Protein AF-A0A317ILC1-F1 (afdb_monomer)

Radius of gyration: 19.69 Å; Cα contacts (8 Å, |Δi|>4): 172; chains: 1; bounding box: 50×35×50 Å

Foldseek 3Di:
DLPLLVVVVVVQVVLQCQLQPFQVAFDADPDDDQQDGGGTDQGDARDQPSNQLSVVLVVLCVVCVVPDLLVNLLVSLVSSVVRSCVPRVVVLVVLLDPVCCDSRRRLVGDDRPDNCPDCSVVSHDDPDDDPVVVVVVVVVSSVVSSVVSSVVVVVVVVVVVVVD

Secondary structure (DSSP, 8-state):
--HHHHHHHHHHHHHHHHHHHGGGSB---SSS--SS--SBPPPPPPPP-THHHHHHHHHHHHHHTTS-HHHHHHHHHHHHHHHHHHHHHHHHHHHHSGGG-STTT-TT---TT--TTSTTTTT-PPPP--HHHHHHHHHHHHHHHHHHHHHHHHHHHHHHHHT-

Solvent-accessible surface area (backbone atoms only — not comparable to full-atom values): 9084 Å² total; per-residue (Å²): 132,53,63,53,27,50,54,33,45,51,53,41,48,52,40,47,50,43,32,59,53,38,52,75,41,79,34,69,80,91,62,81,73,72,59,30,96,47,68,31,38,60,43,63,71,66,60,75,65,52,41,58,27,24,44,54,46,39,56,48,48,74,75,44,76,87,52,56,64,67,64,49,16,51,52,48,23,52,49,36,53,53,45,35,50,69,55,42,50,64,46,52,56,44,51,45,35,78,86,23,54,38,72,87,49,36,60,68,62,62,53,37,74,40,54,69,89,36,50,71,69,66,49,43,79,78,80,83,73,56,73,65,55,54,54,50,52,53,50,50,51,42,52,52,41,20,52,53,41,38,49,52,54,51,51,52,54,54,58,58,59,71,78,106

Mean predicted aligned error: 4.44 Å

Structure (mmCIF, N/CA/C/O backbone):
data_AF-A0A317ILC1-F1
#
_entry.id   AF-A0A317ILC1-F1
#
loop_
_atom_site.group_PDB
_atom_site.id
_atom_site.type_symbol
_atom_site.label_atom_id
_atom_site.label_alt_id
_atom_site.label_comp_id
_atom_site.label_asym_id
_atom_site.label_entity_id
_atom_site.label_seq_id
_atom_site.pdbx_PDB_ins_code
_atom_site.Cartn_x
_atom_site.Cartn_y
_atom_site.Cartn_z
_atom_site.occupancy
_atom_site.B_iso_or_equiv
_atom_site.auth_seq_id
_atom_site.auth_comp_id
_atom_site.auth_asym_id
_atom_site.auth_atom_id
_atom_site.pdbx_PDB_model_num
ATOM 1 N N . LYS A 1 1 ? -21.184 5.600 4.806 1.00 76.19 1 LYS A N 1
ATOM 2 C CA . LYS A 1 1 ? -20.901 4.150 4.961 1.00 76.19 1 LYS A CA 1
ATOM 3 C C . LYS A 1 1 ? -19.972 3.768 3.810 1.00 76.19 1 LYS A C 1
ATOM 5 O O . LYS A 1 1 ? -20.221 4.291 2.733 1.00 76.19 1 LYS A O 1
ATOM 10 N N . TRP A 1 2 ? -18.929 2.963 4.037 1.00 93.56 2 TRP A N 1
ATOM 11 C CA . TRP A 1 2 ? -17.928 2.560 3.024 1.00 93.56 2 TRP A CA 1
ATOM 12 C C . TRP A 1 2 ? -16.990 3.661 2.500 1.00 93.56 2 TRP A C 1
ATOM 14 O O . TRP A 1 2 ? -16.530 3.603 1.363 1.00 93.56 2 TRP A O 1
ATOM 24 N N . ALA A 1 3 ? -16.731 4.702 3.295 1.00 92.38 3 ALA A N 1
ATOM 25 C CA . ALA A 1 3 ? -15.992 5.864 2.800 1.00 92.38 3 ALA A CA 1
ATOM 26 C C . ALA A 1 3 ? -14.524 5.527 2.494 1.00 92.38 3 ALA A C 1
ATOM 28 O O . ALA A 1 3 ? -14.019 5.927 1.446 1.00 92.38 3 ALA A O 1
ATOM 29 N N . ALA A 1 4 ? -13.855 4.769 3.370 1.00 95.31 4 ALA A N 1
ATOM 30 C CA . ALA A 1 4 ? -12.461 4.391 3.151 1.00 95.31 4 ALA A CA 1
ATOM 31 C C . ALA A 1 4 ? -12.323 3.471 1.934 1.00 95.31 4 ALA A C 1
ATOM 33 O O . ALA A 1 4 ? -11.456 3.689 1.092 1.00 95.31 4 ALA A O 1
ATOM 34 N N . THR A 1 5 ? -13.213 2.484 1.813 1.00 97.81 5 THR A N 1
ATOM 35 C CA . THR A 1 5 ? -13.228 1.521 0.704 1.00 97.81 5 THR A CA 1
ATOM 36 C C . THR A 1 5 ? -13.442 2.214 -0.634 1.00 97.81 5 THR A C 1
ATOM 38 O O . THR A 1 5 ? -12.733 1.920 -1.591 1.00 97.81 5 THR A O 1
ATOM 41 N N . VAL A 1 6 ? -14.383 3.162 -0.707 1.00 97.88 6 VAL A N 1
ATOM 42 C CA . VAL A 1 6 ? -14.653 3.916 -1.940 1.00 97.88 6 VAL A CA 1
ATOM 43 C C . VAL A 1 6 ? -13.442 4.752 -2.345 1.00 97.88 6 VAL A C 1
ATOM 45 O O . VAL A 1 6 ? -13.028 4.690 -3.499 1.00 97.88 6 VAL A O 1
ATOM 48 N N . VAL A 1 7 ? -12.833 5.491 -1.412 1.00 97.19 7 VAL A N 1
ATOM 49 C CA . VAL A 1 7 ? -11.644 6.308 -1.713 1.00 97.19 7 VAL A CA 1
ATOM 50 C C . VAL A 1 7 ? -10.468 5.431 -2.151 1.00 97.19 7 VAL A C 1
ATOM 52 O O . VAL A 1 7 ? -9.825 5.738 -3.154 1.00 97.19 7 VAL A O 1
ATOM 55 N N . ALA A 1 8 ? -10.222 4.315 -1.459 1.00 98.12 8 ALA A N 1
ATOM 56 C CA . ALA A 1 8 ? -9.194 3.354 -1.851 1.00 98.12 8 ALA A CA 1
ATOM 57 C C . ALA A 1 8 ? -9.480 2.751 -3.235 1.00 98.12 8 ALA A C 1
ATOM 59 O O . ALA A 1 8 ? -8.572 2.659 -4.051 1.00 98.12 8 ALA A O 1
ATOM 60 N N . GLY A 1 9 ? -10.738 2.416 -3.538 1.00 98.31 9 GLY A N 1
ATOM 61 C CA . GLY A 1 9 ? -11.153 1.906 -4.844 1.00 98.31 9 GLY A CA 1
ATOM 62 C C . GLY A 1 9 ? -10.953 2.912 -5.978 1.00 98.31 9 GLY A C 1
ATOM 63 O O . GLY A 1 9 ? -10.476 2.529 -7.045 1.00 98.31 9 GLY A O 1
ATOM 64 N N . ILE A 1 10 ? -11.245 4.197 -5.750 1.00 98.38 10 ILE A N 1
ATOM 65 C CA . ILE A 1 10 ? -10.971 5.271 -6.719 1.00 98.38 10 ILE A CA 1
ATOM 66 C C . ILE A 1 10 ? -9.465 5.394 -6.959 1.00 98.38 10 ILE A C 1
ATOM 68 O O . ILE A 1 10 ? -9.041 5.389 -8.111 1.00 98.38 10 ILE A O 1
ATOM 72 N N . TYR A 1 11 ? -8.658 5.449 -5.892 1.00 97.69 11 TYR A N 1
ATOM 73 C CA . TYR A 1 11 ? -7.195 5.472 -5.993 1.00 97.69 11 TYR A CA 1
ATOM 74 C C . TYR A 1 11 ? -6.667 4.269 -6.787 1.00 97.69 11 TYR A C 1
ATOM 76 O O . TYR A 1 11 ? -5.939 4.448 -7.761 1.00 97.69 11 TYR A O 1
ATOM 84 N N . THR A 1 12 ? -7.079 3.052 -6.423 1.00 98.38 12 THR A N 1
ATOM 85 C CA . THR A 1 12 ? -6.659 1.818 -7.097 1.00 98.38 12 THR A CA 1
ATOM 86 C C . THR A 1 12 ? -7.053 1.841 -8.569 1.00 98.38 12 THR A C 1
ATOM 88 O O . THR A 1 12 ? -6.213 1.584 -9.423 1.00 98.38 12 THR A O 1
ATOM 91 N N . THR A 1 13 ? -8.299 2.204 -8.882 1.00 98.44 13 THR A N 1
ATOM 92 C CA . THR A 1 13 ? -8.787 2.276 -10.267 1.00 98.44 13 THR A CA 1
ATOM 93 C C . THR A 1 13 ? -7.994 3.296 -11.071 1.00 98.44 13 THR A C 1
ATOM 95 O O . THR A 1 13 ? -7.566 3.000 -12.180 1.00 98.44 13 THR A O 1
ATOM 98 N N . PHE A 1 14 ? -7.750 4.478 -10.509 1.00 98.19 14 PHE A N 1
ATOM 99 C CA . PHE A 1 14 ? -6.992 5.529 -11.175 1.00 98.19 14 PHE A CA 1
ATOM 100 C C . PHE A 1 14 ? -5.568 5.075 -11.522 1.00 98.19 14 PHE A C 1
ATOM 102 O O . PHE A 1 14 ? -5.147 5.209 -12.670 1.00 98.19 14 PHE A O 1
ATOM 109 N N . VAL A 1 15 ? -4.851 4.469 -10.570 1.00 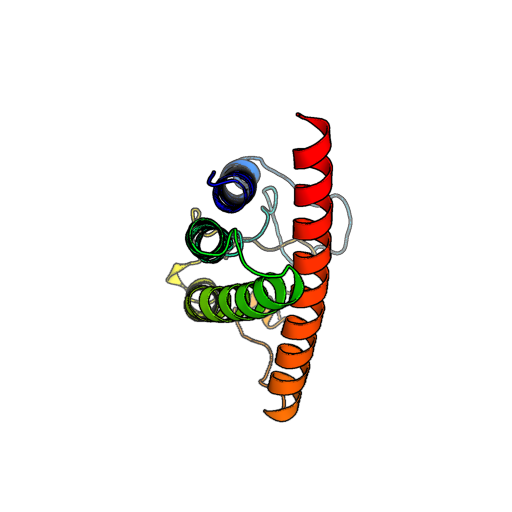98.06 15 VAL A N 1
ATOM 110 C CA . VAL A 1 15 ? -3.489 3.962 -10.808 1.00 98.06 15 VAL A CA 1
ATOM 111 C C . VAL A 1 15 ? -3.488 2.804 -11.811 1.00 98.06 15 VAL A C 1
ATOM 113 O O . VAL A 1 15 ? -2.628 2.776 -12.687 1.00 98.06 15 VAL A O 1
ATOM 116 N N . LEU A 1 16 ? -4.461 1.885 -11.751 1.00 98.31 16 LEU A N 1
ATOM 117 C CA . LEU A 1 16 ? -4.589 0.799 -12.735 1.00 98.31 16 LEU A CA 1
ATOM 118 C C . LEU A 1 16 ? -4.843 1.329 -14.145 1.00 98.31 16 LEU A C 1
ATOM 120 O O . LEU A 1 16 ? -4.198 0.884 -15.089 1.00 98.31 16 LEU A O 1
ATOM 124 N N . LEU A 1 17 ? -5.730 2.316 -14.290 1.00 98.31 17 LEU A N 1
ATOM 125 C CA . LEU A 1 17 ? -5.983 2.954 -15.580 1.00 98.31 17 LEU A CA 1
ATOM 126 C C . LEU A 1 17 ? -4.708 3.592 -16.131 1.00 98.31 17 LEU A C 1
ATOM 128 O O . LEU A 1 17 ? -4.392 3.380 -17.296 1.00 98.31 17 LEU A O 1
ATOM 132 N N . MET A 1 18 ? -3.934 4.303 -15.307 1.00 97.75 18 MET A N 1
ATOM 133 C CA . MET A 1 18 ? -2.627 4.816 -15.732 1.00 97.75 18 MET A CA 1
ATOM 134 C C . MET A 1 18 ? -1.680 3.682 -16.136 1.00 97.75 18 MET A C 1
ATOM 136 O O . MET A 1 18 ? -1.007 3.789 -17.160 1.00 97.75 18 MET A O 1
ATOM 140 N N . SER A 1 19 ? -1.653 2.592 -15.366 1.00 96.62 19 SER A N 1
ATOM 141 C CA . SER A 1 19 ? -0.786 1.444 -15.627 1.00 96.62 19 SER A CA 1
ATOM 142 C C . SER A 1 19 ? -1.095 0.753 -16.954 1.00 96.62 19 SER A C 1
ATOM 144 O O . SER A 1 19 ? -0.183 0.350 -17.669 1.00 96.62 19 SER A O 1
ATOM 146 N N . TRP A 1 20 ? -2.372 0.680 -17.330 1.00 97.56 20 TRP A N 1
ATOM 147 C CA . TRP A 1 20 ? -2.809 0.029 -18.565 1.00 97.56 20 TRP A CA 1
ATOM 148 C C . TRP A 1 20 ? -2.815 0.955 -19.781 1.00 97.56 20 TRP A C 1
ATOM 150 O O . TRP A 1 20 ? -2.579 0.493 -20.894 1.00 97.56 20 TRP A O 1
ATOM 160 N N . ILE A 1 21 ? -3.093 2.247 -19.590 1.00 97.75 21 ILE A N 1
ATOM 161 C CA . ILE A 1 21 ? -3.286 3.200 -20.692 1.00 97.75 21 ILE A CA 1
ATOM 162 C C . ILE A 1 21 ? -1.967 3.846 -21.118 1.00 97.75 21 ILE A C 1
ATOM 164 O O . ILE A 1 21 ? -1.719 3.966 -22.315 1.00 97.75 21 ILE A O 1
ATOM 168 N N . LEU A 1 22 ? -1.110 4.262 -20.178 1.00 96.31 22 LEU A N 1
ATOM 169 C CA . LEU A 1 22 ? 0.130 4.976 -20.517 1.00 96.31 22 LEU A CA 1
ATOM 170 C C . LEU A 1 22 ? 1.059 4.182 -21.454 1.00 96.31 22 LEU A C 1
ATOM 172 O O . LEU A 1 22 ? 1.506 4.765 -22.445 1.00 96.31 22 LEU A O 1
ATOM 176 N N . PRO A 1 23 ? 1.296 2.871 -21.244 1.00 96.31 23 PRO A N 1
ATOM 177 C CA . PRO A 1 23 ? 2.193 2.091 -22.101 1.00 96.31 23 PRO A CA 1
ATOM 178 C C . PRO A 1 23 ? 1.738 1.977 -23.566 1.00 96.31 23 PRO A C 1
ATOM 180 O O . PRO A 1 23 ? 2.516 1.559 -24.419 1.00 96.31 23 PRO A O 1
ATOM 183 N N . LEU A 1 24 ? 0.485 2.333 -23.881 1.00 96.19 24 LEU A N 1
ATOM 184 C CA . LEU A 1 24 ? -0.049 2.298 -25.247 1.00 96.19 24 LEU A CA 1
ATOM 185 C C . LEU A 1 24 ? 0.475 3.439 -26.127 1.00 96.19 24 LEU A C 1
ATOM 187 O O . LEU A 1 24 ? 0.353 3.370 -27.349 1.00 96.19 24 LEU A O 1
ATOM 191 N N . PHE A 1 25 ? 1.041 4.489 -25.528 1.00 96.44 25 PHE A N 1
ATOM 192 C CA . PHE A 1 25 ? 1.534 5.647 -26.263 1.00 96.44 25 PHE A CA 1
ATOM 193 C C . PHE A 1 25 ? 3.058 5.592 -26.424 1.00 96.44 25 PHE A C 1
ATOM 195 O O . PHE A 1 25 ? 3.767 5.394 -25.429 1.00 96.44 25 PHE A O 1
ATOM 202 N N . PRO A 1 26 ? 3.580 5.825 -27.643 1.00 95.12 26 PRO A N 1
ATOM 203 C CA . PRO A 1 26 ? 5.012 5.925 -27.870 1.00 95.12 26 PRO A CA 1
ATOM 204 C C . PRO A 1 26 ? 5.594 7.123 -27.117 1.00 95.12 26 PRO A C 1
ATOM 206 O O . PRO A 1 26 ? 5.024 8.216 -27.136 1.00 95.12 26 PRO A O 1
ATOM 209 N N . ALA A 1 27 ? 6.748 6.933 -26.486 1.00 92.31 27 ALA A N 1
ATOM 210 C CA . ALA A 1 27 ? 7.479 8.002 -25.821 1.00 92.31 27 ALA A CA 1
ATOM 211 C C . ALA A 1 27 ? 8.981 7.717 -25.848 1.00 92.31 27 ALA A C 1
ATOM 213 O O . ALA A 1 27 ? 9.401 6.577 -25.666 1.00 92.31 27 ALA A O 1
ATOM 214 N N . GLU A 1 28 ? 9.782 8.766 -26.027 1.00 91.12 28 GLU A N 1
ATOM 215 C CA . GLU A 1 28 ? 11.242 8.695 -25.987 1.00 91.12 28 GLU A CA 1
ATOM 216 C C . GLU A 1 28 ? 11.790 9.722 -24.982 1.00 91.12 28 GLU A C 1
ATOM 218 O O . GLU A 1 28 ? 11.262 10.842 -24.894 1.00 91.12 28 GLU A O 1
ATOM 223 N N . PRO A 1 29 ? 12.836 9.385 -24.206 1.00 89.75 29 PRO A N 1
ATOM 224 C CA . PRO A 1 29 ? 13.440 10.322 -23.267 1.00 89.75 29 PRO A CA 1
ATOM 225 C C . PRO A 1 29 ? 14.082 11.501 -24.005 1.00 89.75 29 PRO A C 1
ATOM 227 O O . PRO A 1 29 ? 14.948 11.322 -24.855 1.00 89.75 29 PRO A O 1
ATOM 230 N N . LYS A 1 30 ? 13.694 12.728 -23.642 1.00 87.44 30 LYS A N 1
ATOM 231 C CA . LYS A 1 30 ? 14.270 13.963 -24.212 1.00 87.44 30 LYS A CA 1
ATOM 232 C C . LYS A 1 30 ? 15.467 14.503 -23.426 1.00 87.44 30 LYS A C 1
ATOM 234 O O . LYS A 1 30 ? 16.077 15.486 -23.831 1.00 87.44 30 LYS A O 1
ATOM 239 N N . LEU A 1 31 ? 15.773 13.883 -22.289 1.00 85.38 31 LEU A N 1
ATOM 240 C CA . LEU A 1 31 ? 16.864 14.249 -21.396 1.00 85.38 31 LEU A CA 1
ATOM 241 C C . LEU A 1 31 ? 17.711 13.006 -21.125 1.00 85.38 31 LEU A C 1
ATOM 243 O O . LEU A 1 31 ? 17.175 11.913 -20.939 1.00 85.38 31 LEU A O 1
ATOM 247 N N . GLY A 1 32 ? 19.030 13.179 -21.102 1.00 80.62 32 GLY A N 1
ATOM 248 C CA . GLY A 1 32 ? 19.945 12.133 -20.654 1.00 80.62 32 GLY A CA 1
ATOM 249 C C . GLY A 1 32 ? 20.062 12.078 -19.123 1.00 80.62 32 GLY A C 1
ATOM 250 O O . GLY A 1 32 ? 19.532 12.952 -18.433 1.00 80.62 32 GLY A O 1
ATOM 251 N N . PRO A 1 33 ? 20.811 11.103 -18.579 1.00 85.75 33 PRO A N 1
ATOM 252 C CA . PRO A 1 33 ? 21.261 9.869 -19.225 1.00 85.75 33 PRO A CA 1
ATOM 253 C C . PRO A 1 33 ? 20.126 8.835 -19.337 1.00 85.75 33 PRO A C 1
ATOM 255 O O . PRO A 1 33 ? 19.320 8.675 -18.421 1.00 85.75 33 PRO A O 1
ATOM 258 N N . VAL A 1 34 ? 20.090 8.106 -20.456 1.00 89.69 34 VAL A N 1
ATOM 259 C CA . VAL A 1 34 ? 19.149 6.998 -20.690 1.00 89.69 34 VAL A CA 1
ATOM 260 C C . VAL A 1 34 ? 19.854 5.689 -20.351 1.00 89.69 34 VAL A C 1
ATOM 262 O O . VAL A 1 34 ? 20.652 5.185 -21.134 1.00 89.69 34 VAL A O 1
ATOM 265 N N . LEU A 1 35 ? 19.587 5.165 -19.157 1.00 90.88 35 LEU A N 1
ATOM 266 C CA . LEU A 1 35 ? 20.140 3.901 -18.664 1.00 90.88 35 LEU A CA 1
ATOM 267 C C . LEU A 1 35 ? 19.285 2.698 -19.078 1.00 90.88 35 LEU A C 1
ATOM 269 O O . LEU A 1 35 ? 19.810 1.601 -19.258 1.00 90.88 35 LEU A O 1
ATOM 273 N N . TYR A 1 36 ? 17.978 2.915 -19.247 1.00 87.94 36 TYR A N 1
ATOM 274 C CA . TYR A 1 36 ? 17.022 1.903 -19.683 1.00 87.94 36 TYR A CA 1
ATOM 275 C C . TYR A 1 36 ? 16.298 2.367 -20.960 1.00 87.94 36 TYR A C 1
ATOM 277 O O . TYR A 1 36 ? 15.521 3.328 -20.907 1.00 87.94 36 TYR A O 1
ATOM 285 N N . PRO A 1 37 ? 16.532 1.725 -22.120 1.00 87.56 37 PRO A N 1
ATOM 286 C CA . PRO A 1 37 ? 15.848 2.085 -23.358 1.00 87.56 37 PRO A CA 1
ATOM 287 C C . PRO A 1 37 ? 14.336 1.882 -23.220 1.00 87.56 37 PRO A C 1
ATOM 289 O O . PRO A 1 37 ? 13.867 0.768 -22.999 1.00 87.56 37 PRO A O 1
ATOM 292 N N . THR A 1 38 ? 13.568 2.965 -23.340 1.00 87.19 38 THR A N 1
ATOM 293 C CA . THR A 1 38 ? 12.104 2.944 -23.230 1.00 87.19 38 THR A CA 1
ATOM 294 C C . THR A 1 38 ? 11.513 3.644 -24.448 1.00 87.19 38 THR A C 1
ATOM 296 O O . THR A 1 38 ? 11.925 4.755 -24.765 1.00 87.19 38 THR A O 1
ATOM 299 N N . THR A 1 39 ? 10.573 2.986 -25.128 1.00 91.75 39 THR A N 1
ATOM 300 C CA . THR A 1 39 ? 9.915 3.481 -26.356 1.00 91.75 39 THR A CA 1
ATOM 301 C C . THR A 1 39 ? 8.434 3.819 -26.155 1.00 91.75 39 THR A C 1
ATOM 303 O O . THR A 1 39 ? 7.716 4.111 -27.107 1.00 91.75 39 THR A O 1
ATOM 306 N N . GLN A 1 40 ? 7.957 3.769 -24.912 1.00 94.12 40 GLN A N 1
ATOM 307 C CA . GLN A 1 40 ? 6.578 4.047 -24.509 1.00 94.12 40 GLN A CA 1
ATOM 308 C C . GLN A 1 40 ? 6.567 4.792 -23.174 1.00 94.12 40 GLN A C 1
ATOM 310 O O . GLN A 1 40 ? 7.593 4.834 -22.491 1.00 94.12 40 GLN A O 1
ATOM 315 N N . PHE A 1 41 ? 5.437 5.372 -22.766 1.00 94.56 41 PHE A N 1
ATOM 316 C CA . PHE A 1 41 ? 5.380 5.946 -21.419 1.00 94.56 41 PHE A CA 1
ATOM 317 C C . PHE A 1 41 ? 5.567 4.860 -20.362 1.00 94.56 41 PHE A C 1
ATOM 319 O O . PHE A 1 41 ? 4.865 3.848 -20.360 1.00 94.56 41 PHE A O 1
ATOM 326 N N . THR A 1 42 ? 6.488 5.104 -19.429 1.00 93.44 42 THR A N 1
ATOM 327 C CA . THR A 1 42 ? 6.627 4.276 -18.233 1.00 93.44 42 THR A CA 1
ATOM 328 C C . THR A 1 42 ? 5.408 4.516 -17.330 1.00 93.44 42 THR A C 1
ATOM 330 O O . THR A 1 42 ? 5.213 5.643 -16.865 1.00 93.44 42 THR A O 1
ATOM 333 N N . PRO A 1 43 ? 4.570 3.496 -17.084 1.00 95.56 43 PRO A N 1
ATOM 334 C CA . PRO A 1 43 ? 3.446 3.610 -16.171 1.00 95.56 43 PRO A CA 1
ATOM 335 C C . PRO A 1 43 ? 3.911 3.706 -14.710 1.00 95.56 43 PRO A C 1
ATOM 337 O O . PRO A 1 43 ? 5.047 3.343 -14.398 1.00 95.56 43 PRO A O 1
ATOM 340 N N . PRO A 1 44 ? 3.028 4.124 -13.784 1.00 96.00 44 PRO A N 1
ATOM 341 C CA . PRO A 1 44 ? 3.248 3.872 -12.367 1.00 96.00 44 PRO A CA 1
ATOM 342 C C . PRO A 1 44 ? 3.264 2.363 -12.077 1.00 96.00 44 PRO A C 1
ATOM 344 O O . PRO A 1 44 ? 2.678 1.559 -12.810 1.00 96.00 44 PRO A O 1
ATOM 347 N N . GLU A 1 45 ? 3.902 1.994 -10.967 1.00 94.56 45 GLU A N 1
ATOM 348 C CA . GLU A 1 45 ? 3.850 0.630 -10.441 1.00 94.56 45 GLU A CA 1
ATOM 349 C C . GLU A 1 45 ? 2.416 0.207 -10.092 1.00 94.56 45 GLU A C 1
ATOM 351 O O . GLU A 1 45 ? 1.518 1.036 -9.901 1.00 94.56 45 GLU A O 1
ATOM 356 N N . PHE A 1 46 ? 2.210 -1.106 -9.973 1.00 96.88 46 PHE A N 1
ATOM 357 C CA . PHE A 1 46 ? 0.930 -1.653 -9.549 1.00 96.88 46 PHE A CA 1
ATOM 358 C C . PHE A 1 46 ? 0.522 -1.077 -8.180 1.00 96.88 46 PHE A C 1
ATOM 360 O O . PHE A 1 46 ? 1.350 -1.034 -7.265 1.00 96.88 46 PHE A O 1
ATOM 367 N N . PRO A 1 47 ? -0.737 -0.633 -8.002 1.00 97.62 47 PRO A N 1
ATOM 368 C CA . PRO A 1 47 ? -1.142 0.026 -6.770 1.00 97.62 47 PRO A CA 1
ATOM 369 C C . PRO A 1 47 ? -1.018 -0.903 -5.566 1.00 97.62 47 PRO A C 1
ATOM 371 O O . PRO A 1 47 ? -1.348 -2.090 -5.626 1.00 97.62 47 PRO A O 1
ATOM 374 N N . LEU A 1 48 ? -0.625 -0.321 -4.434 1.00 97.62 48 LEU A N 1
ATOM 375 C CA . LEU A 1 48 ? -0.679 -0.997 -3.143 1.00 97.62 48 LEU A CA 1
ATOM 376 C C . LEU A 1 48 ? -2.105 -1.484 -2.863 1.00 97.62 48 LEU A C 1
ATOM 378 O O . LEU A 1 48 ? -3.087 -0.807 -3.188 1.00 97.62 48 LEU A O 1
ATOM 382 N N . LEU A 1 49 ? -2.226 -2.629 -2.192 1.00 97.94 49 LEU A N 1
ATOM 383 C CA . LEU A 1 49 ? -3.504 -3.293 -1.920 1.00 97.94 49 LEU A CA 1
ATOM 384 C C . LEU A 1 49 ? -4.302 -2.625 -0.784 1.00 97.94 49 LEU A C 1
ATOM 386 O O . LEU A 1 49 ? -4.876 -3.301 0.067 1.00 97.94 49 LEU A O 1
ATOM 390 N N . LEU A 1 50 ? -4.373 -1.289 -0.772 1.00 98.00 50 LEU A N 1
ATOM 391 C CA . LEU A 1 50 ? -5.040 -0.471 0.251 1.00 98.00 50 LEU A CA 1
ATOM 392 C C . LEU A 1 50 ? -6.551 -0.718 0.341 1.00 98.00 50 LEU A C 1
ATOM 394 O O . LEU A 1 50 ? -7.150 -0.471 1.387 1.00 98.00 50 LEU A O 1
ATOM 398 N N . ILE A 1 51 ? -7.170 -1.232 -0.725 1.00 98.06 51 ILE A N 1
ATOM 399 C CA . ILE A 1 51 ? -8.600 -1.557 -0.746 1.00 98.06 51 ILE A CA 1
ATOM 400 C C . ILE A 1 51 ? -8.981 -2.603 0.311 1.00 98.06 51 ILE A C 1
ATOM 402 O O . ILE A 1 51 ? -10.048 -2.496 0.913 1.00 98.06 51 ILE A O 1
ATOM 406 N N . VAL A 1 52 ? -8.098 -3.567 0.601 1.00 98.38 52 VAL A N 1
ATOM 407 C CA . VAL A 1 52 ? -8.369 -4.620 1.590 1.00 98.38 52 VAL A CA 1
ATOM 408 C C . VAL A 1 52 ? -8.402 -4.077 3.025 1.00 98.38 52 VAL A C 1
ATOM 410 O O . VAL A 1 52 ? -9.435 -4.235 3.681 1.00 98.38 52 VAL A O 1
ATOM 413 N N . PRO A 1 53 ? -7.358 -3.399 3.550 1.00 98.12 53 PRO A N 1
ATOM 414 C CA . PRO A 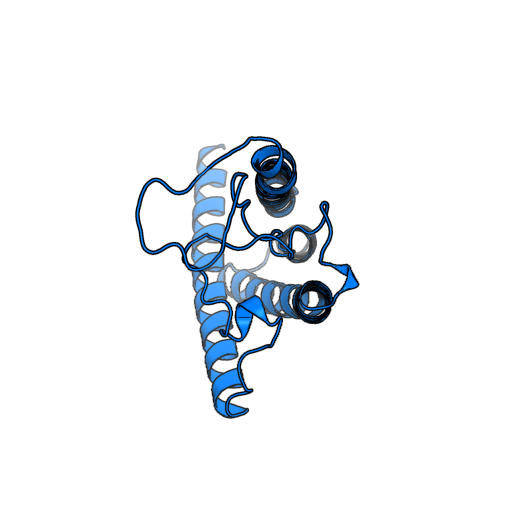1 53 ? -7.436 -2.808 4.881 1.00 98.12 53 PRO A CA 1
ATOM 415 C C . PRO A 1 53 ? -8.516 -1.722 4.963 1.00 98.12 53 PRO A C 1
ATOM 417 O O . PRO A 1 53 ? -9.169 -1.619 5.997 1.00 98.12 53 PRO A O 1
ATOM 420 N N . ALA A 1 54 ? -8.788 -0.966 3.892 1.00 98.12 54 ALA A N 1
ATOM 421 C CA . ALA A 1 54 ? -9.884 0.006 3.872 1.00 98.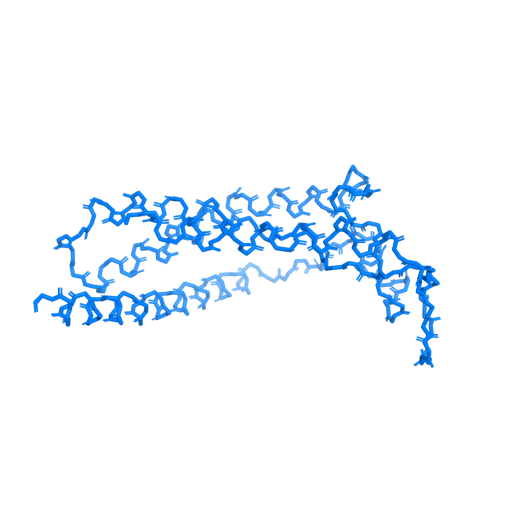12 54 ALA A CA 1
ATOM 422 C C . ALA A 1 54 ? -11.264 -0.649 4.076 1.00 98.12 54 ALA A C 1
ATOM 424 O O . ALA A 1 54 ? -12.060 -0.166 4.884 1.00 98.12 54 ALA A O 1
ATOM 425 N N . PHE A 1 55 ? -11.515 -1.782 3.414 1.00 98.38 55 PHE A N 1
ATOM 426 C CA . PHE A 1 55 ? -12.729 -2.579 3.597 1.00 98.38 55 PHE A CA 1
ATOM 427 C C . PHE A 1 55 ? -12.880 -3.088 5.033 1.00 98.38 55 PHE A C 1
ATOM 429 O O . PHE A 1 55 ? -13.938 -2.932 5.649 1.00 98.38 55 PHE A O 1
ATOM 436 N N . VAL A 1 56 ? -11.807 -3.640 5.605 1.00 98.31 56 VAL A N 1
ATOM 437 C CA . VAL A 1 56 ? -11.817 -4.124 6.994 1.00 98.31 56 VAL A CA 1
ATOM 438 C C . VAL A 1 56 ? -12.028 -2.972 7.985 1.00 98.31 56 VAL A C 1
ATOM 440 O O . VAL A 1 56 ? -12.756 -3.134 8.966 1.00 98.31 56 VAL A O 1
ATOM 443 N N . LEU A 1 57 ? -11.456 -1.793 7.728 1.00 97.75 57 LEU A N 1
ATOM 444 C CA . LEU A 1 57 ? -11.663 -0.605 8.558 1.00 97.75 57 LEU A CA 1
ATOM 445 C C . LEU A 1 57 ? -13.105 -0.092 8.507 1.00 97.75 57 LEU A C 1
ATOM 447 O O . LEU A 1 57 ? -13.667 0.218 9.556 1.00 97.75 57 LEU A O 1
ATOM 451 N N . ASP A 1 58 ? -13.741 -0.050 7.336 1.00 96.94 58 ASP A N 1
ATOM 452 C CA . ASP A 1 58 ? -15.155 0.333 7.239 1.00 96.94 58 ASP A CA 1
ATOM 453 C C . ASP A 1 58 ? -16.060 -0.636 8.027 1.00 96.94 58 ASP A C 1
ATOM 455 O O . ASP A 1 58 ? -16.986 -0.198 8.721 1.00 96.94 58 ASP A O 1
ATOM 459 N N . LEU A 1 59 ? -15.759 -1.942 7.998 1.00 97.31 59 LEU A N 1
ATOM 460 C CA . LEU A 1 59 ? -16.437 -2.946 8.828 1.00 97.31 59 LEU A CA 1
ATOM 461 C C . LEU A 1 59 ? -16.193 -2.724 10.328 1.00 97.31 59 LEU A C 1
ATOM 463 O O . LEU A 1 59 ? -17.130 -2.794 11.130 1.00 97.31 59 LEU A O 1
ATOM 467 N N . LEU A 1 60 ? -14.950 -2.430 10.719 1.00 96.50 60 LEU A N 1
ATOM 468 C CA . LEU A 1 60 ? -14.581 -2.124 12.102 1.00 96.50 60 LEU A CA 1
ATOM 469 C C . LEU A 1 60 ? -15.336 -0.890 12.607 1.00 96.50 60 LEU A C 1
ATOM 471 O O . LEU A 1 60 ? -15.911 -0.906 13.697 1.00 96.50 60 LEU A O 1
ATOM 475 N N . TRP A 1 61 ? -15.373 0.187 11.827 1.00 95.12 61 TRP A N 1
ATOM 476 C CA . TRP A 1 61 ? -16.015 1.444 12.214 1.00 95.12 61 TRP A CA 1
ATOM 477 C C . TRP A 1 61 ? -17.534 1.334 12.299 1.00 95.12 61 TRP A C 1
ATOM 479 O O . TRP A 1 61 ? -18.136 1.972 13.164 1.00 95.12 61 TRP A O 1
ATOM 489 N N . ALA A 1 62 ? -18.153 0.447 11.515 1.00 93.81 62 ALA A N 1
ATOM 490 C CA . ALA A 1 62 ? -19.572 0.127 11.663 1.00 93.81 62 ALA A CA 1
ATOM 491 C C . ALA A 1 62 ? -19.910 -0.454 13.050 1.00 93.81 62 ALA A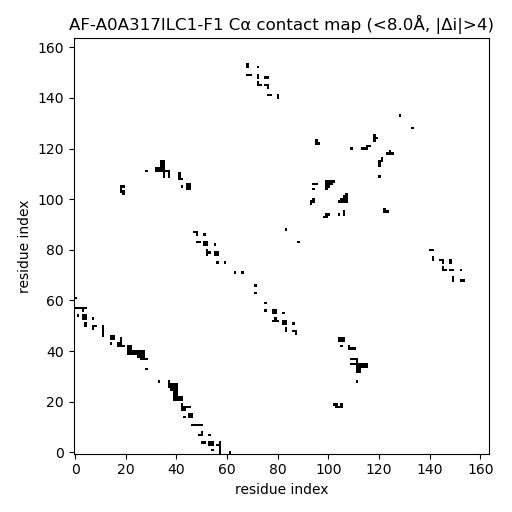 C 1
ATOM 493 O O . ALA A 1 62 ? -21.020 -0.253 13.542 1.00 93.81 62 ALA A O 1
ATOM 494 N N . ARG A 1 63 ? -18.960 -1.141 13.703 1.00 93.88 63 ARG A N 1
ATOM 495 C CA . ARG A 1 63 ? -19.143 -1.759 15.032 1.00 93.88 63 ARG A CA 1
ATOM 496 C C . ARG A 1 63 ? -18.530 -0.967 16.188 1.00 93.88 63 ARG A C 1
ATOM 498 O O . ARG A 1 63 ? -18.829 -1.248 17.345 1.00 93.88 63 ARG A O 1
ATOM 505 N N . THR A 1 64 ? -17.696 0.029 15.900 1.00 94.06 64 THR A N 1
ATOM 506 C CA . THR A 1 64 ? -16.940 0.792 16.911 1.00 94.06 64 THR A CA 1
ATOM 507 C C . THR A 1 64 ? -17.380 2.252 17.033 1.00 94.06 64 THR A C 1
ATOM 509 O O . THR A 1 64 ? -16.719 3.036 17.702 1.00 94.06 64 THR A O 1
ATOM 512 N N . ALA A 1 65 ? -18.543 2.619 16.483 1.00 86.19 65 ALA A N 1
ATOM 513 C CA . ALA A 1 65 ? -19.067 3.991 16.505 1.00 86.19 65 ALA A CA 1
ATOM 514 C C . ALA A 1 65 ? -19.233 4.608 17.912 1.00 86.19 65 ALA A C 1
ATOM 516 O O . ALA A 1 65 ? -19.241 5.826 18.049 1.00 86.19 65 ALA A O 1
ATOM 517 N N . ARG A 1 66 ? -19.377 3.782 18.959 1.00 90.19 66 ARG A N 1
ATOM 518 C CA . ARG A 1 66 ? -19.494 4.229 20.362 1.00 90.19 66 ARG A CA 1
ATOM 519 C C . ARG A 1 66 ? -18.155 4.290 21.104 1.00 90.19 66 ARG A C 1
ATOM 521 O O . ARG A 1 66 ? -18.132 4.582 22.295 1.00 90.19 66 ARG A O 1
ATOM 528 N N . TRP A 1 67 ? -17.050 3.931 20.457 1.00 94.12 67 TRP A N 1
ATOM 529 C CA . TRP A 1 67 ? -15.743 3.911 21.106 1.00 94.12 67 TRP A CA 1
ATOM 530 C C . TRP A 1 67 ? -15.166 5.321 21.222 1.00 94.12 67 TRP A C 1
ATOM 532 O O . TRP A 1 67 ? -15.419 6.189 20.391 1.00 94.12 67 TRP A O 1
ATOM 542 N N . GLY A 1 68 ? -14.332 5.538 22.241 1.00 93.75 68 GLY A N 1
ATOM 543 C CA . GLY A 1 68 ? -13.516 6.746 22.317 1.00 93.75 68 GLY A CA 1
ATOM 544 C C . GLY A 1 68 ? -12.523 6.813 21.152 1.00 93.75 68 GLY A C 1
ATOM 545 O O . GLY A 1 68 ? -11.948 5.794 20.763 1.00 93.75 68 GLY A O 1
ATOM 546 N N . LEU A 1 69 ? -12.279 8.022 20.633 1.00 93.00 69 LEU A N 1
ATOM 547 C CA . LEU A 1 69 ? -11.464 8.241 19.430 1.00 93.00 69 LEU A CA 1
ATOM 548 C C . LEU A 1 69 ? -10.056 7.640 19.532 1.00 93.00 69 LEU A C 1
ATOM 550 O O . LEU A 1 69 ? -9.560 7.086 18.558 1.00 93.00 69 LEU A O 1
ATOM 554 N N . TRP A 1 70 ? -9.415 7.707 20.701 1.00 94.62 70 TRP A N 1
ATOM 555 C CA . TRP A 1 70 ? -8.088 7.117 20.912 1.00 94.62 70 TRP A CA 1
ATOM 556 C C . TRP A 1 70 ? -8.097 5.592 20.810 1.00 94.62 70 TRP A C 1
ATOM 558 O O . TRP A 1 70 ? -7.301 5.031 20.061 1.00 94.62 70 TRP A O 1
ATOM 568 N N . LYS A 1 71 ? -9.044 4.925 21.485 1.00 96.38 71 LYS A N 1
ATOM 569 C CA . LYS A 1 71 ? -9.216 3.468 21.390 1.00 96.38 71 LYS A CA 1
ATOM 570 C C . LYS A 1 71 ? -9.505 3.047 19.950 1.00 96.38 71 LYS A C 1
ATOM 572 O O . LYS A 1 71 ? -8.904 2.099 19.455 1.00 96.38 71 LYS A O 1
ATOM 577 N N . GLN A 1 72 ? -10.398 3.767 19.270 1.00 96.44 72 GLN A N 1
ATOM 578 C CA . GLN A 1 72 ? -10.723 3.500 17.872 1.00 96.44 72 GLN A CA 1
ATOM 579 C C . GLN A 1 72 ? -9.500 3.678 16.965 1.00 96.44 72 GLN A C 1
ATOM 581 O O . GLN A 1 72 ? -9.277 2.840 16.098 1.00 96.44 72 GLN A O 1
ATOM 586 N N . SER A 1 73 ? -8.679 4.707 17.191 1.00 97.12 73 SER A N 1
ATOM 587 C CA . SER A 1 73 ? -7.477 4.977 16.388 1.00 97.12 73 SER A CA 1
ATOM 588 C C . SER A 1 73 ? -6.401 3.911 16.577 1.00 97.12 73 SER A C 1
ATOM 590 O O . SER A 1 73 ? -5.892 3.401 15.587 1.00 97.12 73 SER A O 1
ATOM 592 N N . LEU A 1 74 ? -6.117 3.515 17.824 1.00 97.81 74 LEU A N 1
ATOM 593 C CA . LEU A 1 74 ? -5.139 2.465 18.141 1.00 97.81 74 LEU A CA 1
ATOM 594 C C . LEU A 1 74 ? -5.519 1.124 17.506 1.00 97.81 74 LEU A C 1
ATOM 596 O O . LEU A 1 74 ? -4.699 0.480 16.856 1.00 97.81 74 LEU A O 1
ATOM 600 N N . VAL A 1 75 ? -6.783 0.715 17.651 1.00 98.00 75 VAL A N 1
ATOM 601 C CA . VAL A 1 75 ? -7.258 -0.547 17.067 1.00 98.00 75 VAL A CA 1
ATOM 602 C C . VAL A 1 75 ? -7.293 -0.467 15.543 1.00 98.00 75 VAL A C 1
ATOM 604 O O . VAL A 1 75 ? -6.902 -1.422 14.882 1.00 98.00 75 VAL A O 1
ATOM 607 N N . SER A 1 76 ? -7.688 0.672 14.971 1.00 97.81 76 SER A N 1
ATOM 608 C CA . SER A 1 76 ? -7.677 0.863 13.516 1.00 97.81 76 SER A CA 1
ATOM 609 C C . SER A 1 76 ? -6.259 0.821 12.943 1.00 97.81 76 SER A C 1
ATOM 611 O O . SER A 1 76 ? -6.060 0.215 11.899 1.00 97.81 76 SER A O 1
ATOM 613 N N . ALA A 1 77 ? -5.269 1.409 13.620 1.00 98.06 77 ALA A N 1
ATOM 614 C CA . ALA A 1 77 ? -3.866 1.354 13.210 1.00 98.06 77 ALA A CA 1
ATOM 615 C C . ALA A 1 77 ? -3.329 -0.082 13.210 1.00 98.06 77 ALA A C 1
ATOM 617 O O . ALA A 1 77 ? -2.747 -0.524 12.221 1.00 98.06 77 ALA A O 1
ATOM 618 N N . ALA A 1 78 ? -3.594 -0.838 14.282 1.00 98.31 78 ALA A N 1
ATOM 619 C CA . ALA A 1 78 ? -3.212 -2.247 14.362 1.00 98.31 78 ALA A CA 1
ATOM 620 C C . ALA A 1 78 ? -3.875 -3.070 13.249 1.00 98.31 78 ALA A C 1
ATOM 622 O O . ALA A 1 78 ? -3.202 -3.812 12.541 1.00 98.31 78 ALA A O 1
ATOM 623 N N . VAL A 1 79 ? -5.186 -2.901 13.053 1.00 98.44 79 VAL A N 1
ATOM 624 C CA . VAL A 1 79 ? -5.951 -3.595 12.007 1.00 98.44 79 VAL A CA 1
ATOM 625 C C . VAL A 1 79 ? -5.430 -3.242 10.619 1.00 98.44 79 VAL A C 1
ATOM 627 O O . VAL A 1 79 ? -5.212 -4.142 9.815 1.00 98.44 79 VAL A O 1
ATOM 630 N N . PHE A 1 80 ? -5.189 -1.960 10.343 1.00 98.38 80 PHE A N 1
ATOM 631 C CA . PHE A 1 80 ? -4.635 -1.508 9.072 1.00 98.38 80 PHE A CA 1
ATOM 632 C C . PHE A 1 80 ? -3.293 -2.180 8.790 1.00 98.38 80 PHE A C 1
ATOM 634 O O . PHE A 1 80 ? -3.147 -2.796 7.741 1.00 98.38 80 PHE A O 1
ATOM 641 N N . LEU A 1 81 ? -2.340 -2.108 9.725 1.00 98.19 81 LEU A N 1
ATOM 642 C CA . LEU A 1 81 ? -1.000 -2.661 9.526 1.00 98.19 81 LEU A CA 1
ATOM 643 C C . LEU A 1 81 ? -1.013 -4.180 9.384 1.00 98.19 81 LEU A C 1
ATOM 645 O O . LEU A 1 81 ? -0.352 -4.699 8.492 1.00 98.19 81 LEU A O 1
ATOM 649 N N . LEU A 1 82 ? -1.779 -4.888 10.216 1.00 98.31 82 LEU A N 1
ATOM 650 C CA . LEU A 1 82 ? -1.862 -6.348 10.156 1.00 98.31 82 LEU A CA 1
ATOM 651 C C . LEU A 1 82 ? -2.499 -6.822 8.850 1.00 98.31 82 LEU A C 1
ATOM 653 O O . LEU A 1 82 ? -1.953 -7.700 8.187 1.00 98.31 82 LEU A O 1
ATOM 657 N N . VAL A 1 83 ? -3.628 -6.227 8.456 1.00 98.69 83 VAL A N 1
ATOM 658 C CA . VAL A 1 83 ? -4.311 -6.589 7.207 1.00 98.69 83 VAL A CA 1
ATOM 659 C C . VAL A 1 83 ? -3.458 -6.207 6.006 1.00 98.69 83 VAL A C 1
ATOM 661 O O . VAL A 1 83 ? -3.313 -7.013 5.092 1.00 98.69 83 VAL A O 1
ATOM 664 N N . PHE A 1 84 ? -2.868 -5.009 6.011 1.00 98.38 84 PHE A N 1
ATOM 665 C CA . PHE A 1 84 ? -2.003 -4.555 4.931 1.00 98.38 84 PHE A CA 1
ATOM 666 C C . PHE A 1 84 ? -0.778 -5.452 4.790 1.00 98.38 84 PHE A C 1
ATOM 668 O O . PHE A 1 84 ? -0.530 -5.930 3.693 1.00 98.38 84 PHE A O 1
ATOM 675 N N . ALA A 1 85 ? -0.060 -5.761 5.872 1.00 97.62 85 ALA A N 1
ATOM 676 C CA . ALA A 1 85 ? 1.078 -6.674 5.824 1.00 97.62 85 ALA A CA 1
ATOM 677 C C . ALA A 1 85 ? 0.665 -8.066 5.320 1.00 97.62 85 ALA A C 1
ATOM 679 O O . ALA A 1 85 ? 1.325 -8.613 4.442 1.00 97.62 85 ALA A O 1
ATOM 680 N N . ALA A 1 86 ? -0.458 -8.608 5.804 1.00 98.31 86 ALA A N 1
ATOM 681 C CA . ALA A 1 86 ? -0.935 -9.934 5.416 1.00 98.31 86 ALA A CA 1
ATOM 682 C C . ALA A 1 86 ? -1.224 -10.066 3.912 1.00 98.31 86 ALA A C 1
ATOM 684 O O . ALA A 1 86 ? -0.993 -11.132 3.346 1.00 98.31 86 ALA A O 1
ATOM 685 N N . VAL A 1 87 ? -1.717 -9.007 3.258 1.00 98.38 87 VAL A N 1
ATOM 686 C CA . VAL A 1 87 ? -1.993 -9.037 1.810 1.00 98.38 87 VAL A CA 1
ATOM 687 C C . VAL A 1 87 ? -0.838 -8.510 0.969 1.00 98.38 87 VAL A C 1
ATOM 689 O O . VAL A 1 87 ? -0.545 -9.063 -0.086 1.00 98.38 87 VAL A O 1
ATOM 692 N N . GLN A 1 88 ? -0.169 -7.451 1.420 1.00 98.00 88 GLN A N 1
ATOM 693 C CA . GLN A 1 88 ? 0.851 -6.756 0.644 1.00 98.00 88 GLN A CA 1
ATOM 694 C C . GLN A 1 88 ? 2.156 -7.542 0.602 1.00 98.00 88 GLN A C 1
ATOM 696 O O . GLN A 1 88 ? 2.826 -7.502 -0.422 1.00 98.00 88 GLN A O 1
ATOM 701 N N . TRP A 1 89 ? 2.519 -8.255 1.671 1.00 96.38 89 TRP A N 1
ATOM 702 C CA . TRP A 1 89 ? 3.767 -9.017 1.721 1.00 96.38 89 TRP A CA 1
ATOM 703 C C . TRP A 1 89 ? 3.832 -10.124 0.658 1.00 96.38 89 TRP A C 1
ATOM 705 O O . TRP A 1 89 ? 4.701 -10.040 -0.210 1.00 96.38 89 TRP A O 1
ATOM 715 N N . PRO A 1 90 ? 2.891 -11.095 0.610 1.00 98.00 90 PRO A N 1
ATOM 716 C CA . PRO A 1 90 ? 2.914 -12.120 -0.437 1.00 98.00 90 PRO A CA 1
ATOM 717 C C . PRO A 1 90 ? 2.694 -11.525 -1.833 1.00 98.00 90 PRO A C 1
ATOM 719 O O . PRO A 1 90 ? 3.189 -12.052 -2.828 1.00 98.00 90 PRO A O 1
ATOM 722 N N . PHE A 1 91 ? 1.958 -10.415 -1.930 1.00 98.06 91 PHE A N 1
ATOM 723 C CA . PHE A 1 91 ? 1.751 -9.744 -3.205 1.00 98.06 91 PHE A CA 1
ATOM 724 C C . PHE A 1 91 ? 3.020 -9.049 -3.713 1.00 98.06 91 PHE A C 1
ATOM 726 O O . PHE A 1 91 ? 3.289 -9.085 -4.909 1.00 98.06 91 PHE A O 1
ATOM 733 N N . ALA A 1 92 ? 3.840 -8.476 -2.830 1.00 96.50 92 ALA A N 1
ATOM 734 C CA . ALA A 1 92 ? 5.144 -7.926 -3.188 1.00 96.50 92 ALA A CA 1
ATOM 735 C C . ALA A 1 92 ? 6.087 -9.024 -3.702 1.00 96.50 92 ALA A C 1
ATOM 737 O O . ALA A 1 92 ? 6.743 -8.827 -4.725 1.00 96.50 92 ALA A O 1
ATOM 738 N N . ASP A 1 93 ? 6.095 -10.198 -3.060 1.00 96.75 93 ASP A N 1
ATOM 739 C CA . ASP A 1 93 ? 6.845 -11.367 -3.541 1.00 96.75 93 ASP A CA 1
ATOM 740 C C . ASP A 1 93 ? 6.375 -11.790 -4.942 1.00 96.75 93 ASP A C 1
ATOM 742 O O . ASP A 1 93 ? 7.182 -12.026 -5.844 1.00 96.75 93 ASP A O 1
ATOM 746 N N . PHE A 1 94 ? 5.057 -11.813 -5.163 1.00 97.75 94 PHE A N 1
ATOM 747 C CA . PHE A 1 94 ? 4.480 -12.075 -6.478 1.00 97.75 94 PHE A CA 1
ATOM 748 C C . PHE A 1 94 ? 4.902 -11.031 -7.525 1.00 97.75 94 PHE A C 1
ATOM 750 O O . PHE A 1 94 ? 5.275 -11.417 -8.635 1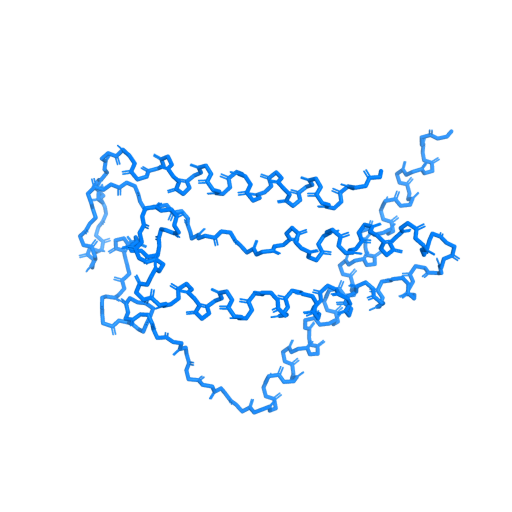.00 97.75 94 PHE A O 1
ATOM 757 N N . LEU A 1 95 ? 4.900 -9.735 -7.192 1.00 97.25 95 LEU A N 1
ATOM 758 C CA . LEU A 1 95 ? 5.305 -8.660 -8.109 1.00 97.25 95 LEU A CA 1
ATOM 759 C C . LEU A 1 95 ? 6.784 -8.750 -8.522 1.00 97.25 95 LEU A C 1
ATOM 761 O O . LEU A 1 95 ? 7.127 -8.374 -9.645 1.00 97.25 95 LEU A O 1
ATOM 765 N N . MET A 1 96 ? 7.647 -9.305 -7.666 1.00 96.31 96 MET A N 1
ATOM 766 C CA . MET A 1 96 ? 9.051 -9.585 -8.001 1.00 96.31 96 MET A CA 1
ATOM 767 C C . MET A 1 96 ? 9.232 -10.851 -8.859 1.00 96.31 96 MET A C 1
ATOM 769 O O . MET A 1 96 ? 10.272 -11.054 -9.492 1.00 96.31 96 MET A O 1
ATOM 773 N N . SER A 1 97 ? 8.221 -11.714 -8.935 1.00 97.06 97 SER A N 1
ATOM 774 C CA . SER A 1 97 ? 8.300 -12.945 -9.719 1.00 97.06 97 SER A CA 1
ATOM 775 C C . SER A 1 97 ? 8.214 -12.688 -11.235 1.00 97.06 97 SER A C 1
ATOM 777 O O . SER A 1 97 ? 7.638 -11.692 -11.685 1.00 97.06 97 SER A O 1
ATOM 779 N N . PRO A 1 98 ? 8.706 -13.621 -12.075 1.00 97.19 98 PRO A N 1
ATOM 780 C CA . PRO A 1 98 ? 8.499 -13.561 -13.521 1.00 97.19 98 PRO A CA 1
ATOM 781 C C . PRO A 1 98 ? 7.023 -13.501 -13.942 1.00 97.19 98 PRO A C 1
ATOM 783 O O . PRO A 1 98 ? 6.715 -12.925 -14.983 1.00 97.19 98 PRO A O 1
ATOM 786 N N . ALA A 1 99 ? 6.106 -14.051 -13.138 1.00 97.12 99 ALA A N 1
ATOM 787 C CA . ALA A 1 99 ? 4.682 -14.103 -13.464 1.00 97.12 99 ALA A CA 1
ATOM 788 C C . ALA A 1 99 ? 4.028 -12.711 -13.521 1.00 97.12 99 ALA A C 1
ATOM 790 O O . ALA A 1 99 ? 3.091 -12.509 -14.293 1.00 97.12 99 ALA A O 1
ATOM 791 N N . ALA A 1 100 ? 4.543 -11.739 -12.763 1.00 96.88 100 ALA A N 1
ATOM 792 C CA . ALA A 1 100 ? 4.044 -10.365 -12.764 1.00 96.88 100 ALA A CA 1
ATOM 793 C C . ALA A 1 100 ? 4.589 -9.510 -13.926 1.00 96.88 100 ALA A C 1
ATOM 795 O O . ALA A 1 100 ? 4.116 -8.398 -14.156 1.00 96.88 100 ALA A O 1
ATOM 796 N N . ARG A 1 101 ? 5.542 -10.020 -14.720 1.00 95.50 101 ARG A N 1
ATOM 797 C CA . ARG A 1 101 ? 6.206 -9.271 -15.807 1.00 95.50 101 ARG A CA 1
ATOM 798 C C . ARG A 1 101 ? 5.366 -9.223 -17.083 1.00 95.50 101 ARG A C 1
ATOM 800 O O . ARG A 1 101 ? 5.822 -9.546 -18.177 1.00 95.50 101 ARG A O 1
ATOM 807 N N . ASN A 1 102 ? 4.109 -8.831 -16.945 1.00 95.50 102 ASN A N 1
ATOM 808 C CA . ASN A 1 102 ? 3.136 -8.776 -18.025 1.00 95.50 102 ASN A CA 1
ATOM 809 C C . ASN A 1 102 ? 2.484 -7.389 -18.108 1.00 95.50 102 ASN A C 1
ATOM 811 O O . ASN A 1 102 ? 2.814 -6.481 -17.350 1.00 95.50 102 ASN A O 1
ATOM 815 N N . TRP A 1 103 ? 1.600 -7.202 -19.086 1.00 94.31 103 TRP A N 1
ATOM 816 C CA . TRP A 1 103 ? 0.934 -5.919 -19.325 1.00 94.31 103 TRP A CA 1
ATOM 817 C C . TRP A 1 103 ? -0.049 -5.531 -18.209 1.00 94.31 103 TRP A C 1
ATOM 819 O O . TRP A 1 103 ? -0.301 -4.349 -18.017 1.00 94.31 103 TRP A O 1
ATOM 829 N N . PHE A 1 104 ? -0.593 -6.508 -17.479 1.00 96.62 104 PHE A N 1
ATOM 830 C CA . PHE A 1 104 ? -1.602 -6.272 -16.452 1.00 96.62 104 PHE A CA 1
ATOM 831 C C . PHE A 1 104 ? -0.978 -5.768 -15.148 1.00 96.62 104 PHE A C 1
ATOM 833 O O . PHE A 1 104 ? -1.453 -4.780 -14.593 1.00 96.62 104 PHE A O 1
ATOM 840 N N . PHE A 1 105 ? 0.083 -6.430 -14.669 1.00 97.19 105 PHE A N 1
ATOM 841 C CA . PHE A 1 105 ? 0.791 -6.011 -13.450 1.00 97.19 105 PHE A CA 1
ATOM 842 C C . PHE A 1 105 ? 1.893 -4.982 -13.714 1.00 97.19 105 PHE A C 1
ATOM 844 O O . PHE A 1 105 ? 2.323 -4.294 -12.794 1.00 97.19 105 PHE A O 1
ATOM 851 N N . GLY A 1 106 ? 2.368 -4.876 -14.956 1.00 94.88 106 GLY A N 1
ATOM 852 C CA . GLY A 1 106 ? 3.264 -3.807 -15.381 1.00 94.88 106 GLY A CA 1
ATOM 853 C C . GLY A 1 106 ? 4.680 -3.867 -14.803 1.00 94.88 106 GLY A C 1
ATOM 854 O O . GLY A 1 106 ? 5.445 -2.933 -15.015 1.00 94.88 106 GLY A O 1
ATOM 855 N N . THR A 1 107 ? 5.096 -4.952 -14.138 1.00 95.50 107 THR A N 1
ATOM 856 C CA . THR A 1 107 ? 6.414 -4.988 -13.467 1.00 95.50 107 THR A CA 1
ATOM 857 C C . THR A 1 107 ? 7.594 -5.095 -14.432 1.00 95.50 107 THR A C 1
ATOM 859 O O . THR A 1 107 ? 8.744 -5.044 -14.014 1.00 95.50 107 THR A O 1
ATOM 862 N N . LYS A 1 108 ? 7.335 -5.226 -15.740 1.00 93.12 108 LYS A N 1
ATOM 863 C CA . LYS A 1 108 ? 8.349 -5.176 -16.807 1.00 93.12 108 LYS A CA 1
ATOM 864 C C . LYS A 1 108 ? 8.770 -3.755 -17.196 1.00 93.12 108 LYS A C 1
ATOM 866 O O . LYS A 1 108 ? 9.736 -3.603 -17.938 1.00 93.12 108 LYS A O 1
ATOM 871 N N . TYR A 1 109 ? 8.012 -2.739 -16.785 1.00 94.25 109 TYR A N 1
ATOM 872 C CA . TYR A 1 109 ? 8.264 -1.365 -17.189 1.00 94.25 109 TYR A CA 1
ATOM 873 C C . TYR A 1 109 ? 9.211 -0.680 -16.214 1.00 94.25 109 TYR A C 1
ATOM 875 O O . TYR A 1 109 ? 8.938 -0.606 -15.021 1.00 94.25 109 TYR A O 1
ATOM 883 N N . PHE A 1 110 ? 10.296 -0.131 -16.746 1.00 93.56 110 PHE A N 1
ATOM 884 C CA . PHE A 1 110 ? 11.263 0.641 -15.982 1.00 93.56 110 PHE A CA 1
ATOM 885 C C . PHE A 1 110 ? 11.344 2.062 -16.527 1.00 93.56 110 PHE A C 1
ATOM 887 O O . PHE A 1 110 ? 11.107 2.311 -17.711 1.00 93.56 110 PHE A O 1
ATOM 894 N N . GLY A 1 111 ? 11.649 3.012 -15.645 1.00 91.62 111 GLY A N 1
ATOM 895 C CA . GLY A 1 111 ? 11.943 4.382 -16.054 1.00 91.62 111 GLY A CA 1
ATOM 896 C C . GLY A 1 111 ? 13.295 4.446 -16.757 1.00 91.62 111 GLY A C 1
ATOM 897 O O . GLY A 1 111 ? 14.200 3.679 -16.423 1.00 91.62 111 GLY A O 1
ATOM 898 N N . TYR A 1 112 ? 13.465 5.395 -17.677 1.00 91.00 112 TYR A N 1
ATOM 899 C CA . TYR A 1 112 ? 14.708 5.551 -18.443 1.00 91.00 112 TYR A CA 1
ATOM 900 C C . TYR A 1 112 ? 15.957 5.785 -17.574 1.00 91.00 112 TYR A C 1
ATOM 902 O O . TYR A 1 112 ? 17.071 5.502 -18.007 1.00 91.00 112 TYR A O 1
ATOM 910 N N . ASN A 1 113 ? 15.781 6.291 -16.352 1.00 91.19 113 ASN A N 1
ATOM 911 C CA . ASN A 1 113 ? 16.833 6.543 -15.366 1.00 91.19 113 ASN A CA 1
ATOM 912 C C . ASN A 1 113 ? 17.083 5.354 -14.417 1.00 91.19 113 ASN A C 1
ATOM 914 O O . ASN A 1 113 ? 17.883 5.468 -13.487 1.00 91.19 113 ASN A O 1
ATOM 918 N N . THR A 1 114 ? 16.404 4.223 -14.616 1.00 92.12 114 THR A N 1
ATOM 919 C CA . THR A 1 114 ? 16.566 3.036 -13.771 1.00 92.12 114 THR A CA 1
ATOM 920 C C . THR A 1 114 ? 17.918 2.395 -14.045 1.00 92.12 114 THR A C 1
ATOM 922 O O . THR A 1 114 ? 18.246 2.096 -15.191 1.00 92.12 114 THR A O 1
ATOM 925 N N . ASN A 1 115 ? 18.699 2.144 -12.993 1.00 91.31 115 ASN A N 1
ATOM 926 C CA . ASN A 1 115 ? 19.969 1.442 -13.130 1.00 91.31 115 ASN A CA 1
ATOM 927 C C . ASN A 1 115 ? 19.724 -0.033 -13.530 1.00 91.31 115 ASN A C 1
ATOM 929 O O . ASN A 1 115 ? 19.169 -0.777 -12.716 1.00 91.31 115 ASN A O 1
ATOM 933 N N . PRO A 1 116 ? 20.171 -0.486 -14.718 1.00 89.25 116 PRO A N 1
ATOM 934 C CA . PRO A 1 116 ? 19.907 -1.840 -15.211 1.00 89.25 116 PRO A CA 1
ATOM 935 C C . PRO A 1 116 ? 20.615 -2.938 -14.406 1.00 89.25 116 PRO A C 1
ATOM 937 O O . PRO A 1 116 ? 20.156 -4.077 -14.391 1.00 89.25 116 PRO A O 1
ATOM 940 N N . VAL A 1 117 ? 21.710 -2.614 -13.709 1.00 92.62 117 VAL A N 1
ATOM 941 C CA . VAL A 1 117 ? 22.402 -3.553 -12.804 1.00 92.62 117 VAL A CA 1
ATOM 942 C C . VAL A 1 117 ? 21.949 -3.407 -11.348 1.00 92.62 117 VAL A C 1
ATOM 944 O O . VAL A 1 117 ? 22.452 -4.097 -10.465 1.00 92.62 117 VAL A O 1
ATOM 947 N N . GLY A 1 118 ? 21.009 -2.498 -11.078 1.00 91.06 118 GLY A N 1
ATOM 948 C CA . GLY A 1 118 ? 20.429 -2.312 -9.756 1.00 91.06 118 GLY A CA 1
ATOM 949 C C . G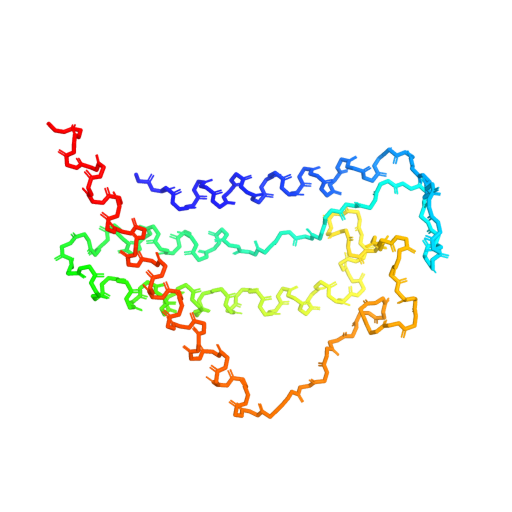LY A 1 118 ? 19.489 -3.457 -9.382 1.00 91.06 118 GLY A C 1
ATOM 950 O O . GLY A 1 118 ? 18.803 -4.026 -10.227 1.00 91.06 118 GLY A O 1
ATOM 951 N N . ARG A 1 119 ? 19.395 -3.748 -8.081 1.00 93.00 119 ARG A N 1
ATOM 952 C CA . ARG A 1 119 ? 18.555 -4.835 -7.542 1.00 93.00 119 ARG A CA 1
ATOM 953 C C . ARG A 1 119 ? 17.092 -4.740 -7.963 1.00 93.00 119 ARG A C 1
ATOM 955 O O . ARG A 1 119 ? 16.479 -5.757 -8.259 1.00 93.00 119 ARG A O 1
ATOM 962 N N . TYR A 1 120 ? 16.562 -3.522 -8.043 1.00 91.12 120 TYR A N 1
ATOM 963 C CA . TYR A 1 120 ? 15.194 -3.277 -8.488 1.00 91.12 120 TYR A CA 1
ATOM 964 C C . TYR A 1 120 ? 14.956 -3.757 -9.934 1.00 91.12 120 TYR A C 1
ATOM 966 O O . TYR A 1 120 ? 14.023 -4.516 -10.173 1.00 91.12 120 TYR A O 1
ATOM 974 N N . ALA A 1 121 ? 15.855 -3.435 -10.876 1.00 92.69 121 ALA A N 1
ATOM 975 C CA . ALA A 1 121 ? 15.782 -3.925 -12.260 1.00 92.69 121 ALA A CA 1
ATOM 976 C C . ALA A 1 121 ? 16.002 -5.448 -12.374 1.00 92.69 121 ALA A C 1
ATOM 978 O O . ALA A 1 121 ? 15.573 -6.083 -13.336 1.00 92.69 121 ALA A O 1
ATOM 979 N N . GLN A 1 122 ? 16.656 -6.040 -11.373 1.00 94.31 122 GLN A N 1
ATOM 980 C CA . GLN A 1 122 ? 16.898 -7.478 -11.258 1.00 94.31 122 GLN A CA 1
ATOM 981 C C . GLN A 1 122 ? 15.818 -8.218 -10.456 1.00 94.31 122 GLN A C 1
ATOM 983 O O . GLN A 1 122 ? 15.945 -9.426 -10.254 1.00 94.31 122 GLN A O 1
ATOM 988 N N . TYR A 1 123 ? 14.753 -7.528 -10.027 1.00 94.38 123 TYR A N 1
ATOM 989 C CA . TYR A 1 123 ? 13.667 -8.083 -9.212 1.00 94.38 123 TYR A CA 1
ATOM 990 C C . TYR A 1 123 ? 14.147 -8.724 -7.904 1.00 94.38 123 TYR A C 1
ATOM 992 O O . TYR A 1 123 ? 13.695 -9.795 -7.499 1.00 94.38 123 TYR A O 1
ATOM 1000 N N . GLN A 1 124 ? 15.108 -8.077 -7.251 1.00 94.56 124 GLN A N 1
ATOM 1001 C CA . GLN A 1 124 ? 15.668 -8.516 -5.982 1.00 94.56 124 GLN A CA 1
ATOM 1002 C C . GLN A 1 124 ? 15.277 -7.552 -4.870 1.00 94.56 124 GLN A C 1
ATOM 1004 O O . GLN A 1 124 ? 15.401 -6.331 -5.004 1.00 94.56 124 GLN A O 1
ATOM 1009 N N . PHE A 1 125 ? 14.878 -8.111 -3.731 1.00 92.50 125 PHE A N 1
ATOM 1010 C CA . PHE A 1 125 ? 14.681 -7.325 -2.526 1.00 92.50 125 PHE A CA 1
ATOM 1011 C C . PHE A 1 125 ? 16.005 -6.770 -1.992 1.00 92.50 125 PHE A C 1
ATOM 1013 O O . PHE A 1 125 ? 17.103 -7.299 -2.213 1.00 92.50 125 PHE A O 1
ATOM 1020 N N . LEU A 1 126 ? 15.886 -5.669 -1.255 1.00 90.50 126 LEU A N 1
ATOM 1021 C CA . LEU A 1 126 ? 16.974 -5.185 -0.422 1.00 90.50 126 LEU A CA 1
ATOM 1022 C C . LEU A 1 126 ? 17.350 -6.265 0.605 1.00 90.50 126 LEU A C 1
ATOM 1024 O O . LEU A 1 126 ? 16.503 -7.075 0.990 1.00 90.50 126 LEU A O 1
ATOM 1028 N N . PRO A 1 127 ? 18.626 -6.317 1.020 1.00 88.44 127 PRO A N 1
ATOM 1029 C CA . PRO A 1 127 ? 19.042 -7.313 1.988 1.00 88.44 127 PRO A CA 1
ATOM 1030 C C . PRO A 1 127 ? 18.298 -7.046 3.297 1.00 88.44 127 PRO A C 1
ATOM 1032 O O . PRO A 1 127 ? 18.101 -5.888 3.676 1.00 88.44 127 PRO A O 1
ATOM 1035 N N . LEU A 1 128 ? 17.871 -8.113 3.969 1.00 84.38 128 LEU A N 1
ATOM 1036 C CA . LEU A 1 128 ? 17.192 -7.981 5.250 1.00 84.38 128 LEU A CA 1
ATOM 1037 C C . LEU A 1 128 ? 18.136 -7.293 6.244 1.00 84.38 128 LEU A C 1
ATOM 1039 O O . LEU A 1 128 ? 19.287 -7.704 6.402 1.00 84.38 128 LEU A O 1
ATOM 1043 N N . GLY A 1 129 ? 17.643 -6.227 6.876 1.00 86.31 129 GLY A N 1
ATOM 1044 C CA . GLY A 1 129 ? 18.312 -5.591 8.005 1.00 86.31 129 GLY A CA 1
ATOM 1045 C C . GLY A 1 129 ? 18.250 -6.467 9.254 1.00 86.31 129 GLY A C 1
ATOM 1046 O O . GLY A 1 129 ? 17.864 -7.639 9.210 1.00 86.31 129 GLY A O 1
ATOM 1047 N N . THR A 1 130 ? 18.603 -5.896 10.403 1.00 93.00 130 THR A N 1
ATOM 1048 C CA . THR A 1 130 ? 18.469 -6.639 11.656 1.00 93.00 130 THR A CA 1
ATOM 1049 C C . THR A 1 130 ? 16.988 -6.789 12.031 1.00 93.00 130 THR A C 1
ATOM 1051 O O . THR A 1 130 ? 16.175 -5.914 11.717 1.00 93.00 130 THR A O 1
ATOM 1054 N N . PRO A 1 131 ? 16.597 -7.852 12.760 1.00 92.38 131 PRO A N 1
ATOM 1055 C CA . PRO A 1 131 ? 15.239 -7.957 13.295 1.00 92.38 131 PRO A CA 1
ATOM 1056 C C . PRO A 1 131 ? 14.837 -6.744 14.151 1.00 92.38 131 PRO A C 1
ATOM 1058 O O . PRO A 1 131 ? 13.664 -6.383 14.201 1.00 92.38 131 PRO A O 1
ATOM 1061 N N . ALA A 1 132 ? 15.806 -6.094 14.805 1.00 95.00 132 ALA A N 1
ATOM 1062 C CA . ALA A 1 132 ? 15.574 -4.883 15.586 1.00 95.00 132 ALA A CA 1
ATOM 1063 C C . ALA A 1 132 ? 15.136 -3.699 14.709 1.00 95.00 132 ALA A C 1
ATOM 1065 O O . ALA A 1 132 ? 14.216 -2.976 15.092 1.00 95.00 132 ALA A O 1
ATOM 1066 N N . ASP A 1 133 ? 15.733 -3.536 13.523 1.00 93.12 133 ASP A N 1
ATOM 1067 C CA . ASP A 1 133 ? 15.340 -2.494 12.567 1.00 93.12 133 ASP A CA 1
ATOM 1068 C C . ASP A 1 133 ? 13.893 -2.696 12.113 1.00 93.12 133 ASP A C 1
ATOM 1070 O O . ASP A 1 133 ? 13.104 -1.754 12.113 1.00 93.12 133 ASP A O 1
ATOM 1074 N N . PHE A 1 134 ? 13.507 -3.942 11.823 1.00 91.94 134 PHE A N 1
ATOM 1075 C CA . PHE A 1 134 ? 12.131 -4.267 11.448 1.00 91.94 134 PHE A CA 1
ATOM 1076 C C . PHE A 1 134 ? 11.127 -3.854 12.532 1.00 91.94 134 PHE A C 1
ATOM 1078 O O . PHE A 1 134 ? 10.155 -3.157 12.245 1.00 91.94 134 PHE A O 1
ATOM 1085 N N . TRP A 1 135 ? 11.362 -4.247 13.787 1.00 95.06 135 TRP A N 1
ATOM 1086 C CA . TRP A 1 135 ? 10.447 -3.916 14.883 1.00 95.06 135 TRP A CA 1
ATOM 1087 C C . TRP A 1 135 ? 10.418 -2.423 15.205 1.00 95.06 135 TRP A C 1
ATOM 1089 O O . TRP A 1 135 ? 9.364 -1.898 15.567 1.00 95.06 135 TRP A O 1
ATOM 1099 N N . ARG A 1 136 ? 11.544 -1.724 15.030 1.00 96.19 136 ARG A N 1
ATOM 1100 C CA . ARG A 1 136 ? 11.608 -0.266 15.145 1.00 96.19 136 ARG A CA 1
ATOM 1101 C C . ARG A 1 136 ? 10.727 0.408 14.096 1.00 96.19 136 ARG A C 1
ATOM 1103 O O . ARG A 1 1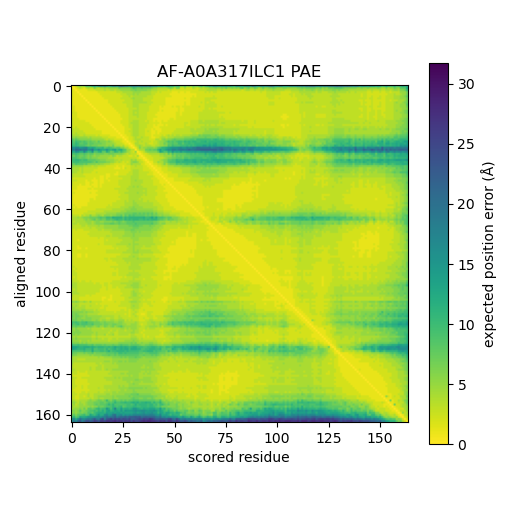36 ? 9.891 1.233 14.462 1.00 96.19 136 ARG A O 1
ATOM 1110 N N . GLU A 1 137 ? 10.877 0.045 12.825 1.00 94.69 137 GLU A N 1
ATOM 1111 C CA . GLU A 1 137 ? 10.076 0.613 11.733 1.00 94.69 137 GLU A CA 1
ATOM 1112 C C . GLU A 1 137 ? 8.594 0.237 11.861 1.00 94.69 137 GLU A C 1
ATOM 1114 O O . GLU A 1 137 ? 7.722 1.085 11.678 1.00 94.69 137 GLU A O 1
ATOM 1119 N N . ALA A 1 138 ? 8.282 -0.994 12.277 1.00 95.62 138 ALA A N 1
ATOM 1120 C CA . ALA A 1 138 ? 6.910 -1.416 12.559 1.00 95.62 138 ALA A CA 1
ATOM 1121 C C . ALA A 1 138 ? 6.283 -0.596 13.704 1.00 95.62 138 ALA A C 1
ATOM 1123 O O . ALA A 1 138 ? 5.127 -0.174 13.613 1.00 95.62 138 ALA A O 1
ATOM 1124 N N . GLY A 1 139 ? 7.054 -0.318 14.760 1.00 97.62 139 GLY A N 1
ATOM 1125 C CA . GLY A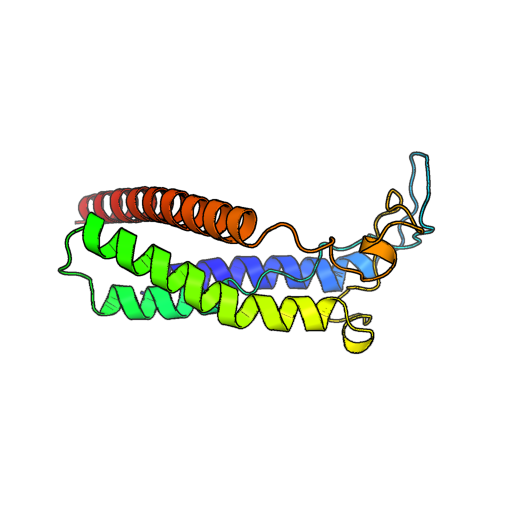 1 139 ? 6.646 0.552 15.862 1.00 97.62 139 GLY A CA 1
ATOM 1126 C C . GLY A 1 139 ? 6.386 1.990 15.408 1.00 97.62 139 GLY A C 1
ATOM 1127 O O . GLY A 1 139 ? 5.347 2.563 15.741 1.00 97.62 139 GLY A O 1
ATOM 1128 N N . LEU A 1 140 ? 7.278 2.562 14.594 1.00 97.88 140 LEU A N 1
ATOM 1129 C CA . LEU A 1 140 ? 7.096 3.896 14.010 1.00 97.88 140 LEU A CA 1
ATOM 1130 C C . LEU A 1 140 ? 5.869 3.952 13.097 1.00 97.88 140 LEU A C 1
ATOM 1132 O O . LEU A 1 140 ? 5.054 4.867 13.225 1.00 97.88 140 LEU A O 1
ATOM 1136 N N . ALA A 1 141 ? 5.680 2.951 12.237 1.00 97.38 141 ALA A N 1
ATOM 1137 C CA . ALA A 1 141 ? 4.505 2.836 11.381 1.00 97.38 141 ALA A CA 1
ATOM 1138 C C . ALA A 1 141 ? 3.211 2.779 12.207 1.00 97.38 141 ALA A C 1
ATOM 1140 O O . ALA A 1 141 ? 2.229 3.446 11.869 1.00 97.38 141 ALA A O 1
ATOM 1141 N N . PHE A 1 142 ? 3.200 2.042 13.322 1.00 98.31 142 PHE A N 1
ATOM 1142 C CA . PHE A 1 142 ? 2.054 1.980 14.232 1.00 98.31 142 PHE A CA 1
ATOM 1143 C C . PHE A 1 142 ? 1.757 3.329 14.894 1.00 98.31 142 PHE A C 1
ATOM 1145 O O . PHE A 1 142 ? 0.601 3.758 14.938 1.00 98.31 142 PHE A O 1
ATOM 1152 N N . LEU A 1 143 ? 2.784 4.037 15.364 1.00 98.06 143 LEU A N 1
ATOM 1153 C CA . LEU A 1 143 ? 2.618 5.361 15.966 1.00 98.06 143 LEU A CA 1
ATOM 1154 C C . LEU A 1 143 ? 2.101 6.381 14.946 1.00 98.06 143 LEU A C 1
ATOM 1156 O O . LEU A 1 143 ? 1.102 7.055 15.203 1.00 98.06 143 LEU A O 1
ATOM 1160 N N . ILE A 1 144 ? 2.729 6.456 13.770 1.00 98.00 144 ILE A N 1
ATOM 1161 C CA . ILE A 1 144 ? 2.347 7.394 12.707 1.00 98.00 144 ILE A CA 1
ATOM 1162 C C . ILE A 1 144 ? 0.923 7.100 12.230 1.00 98.00 144 ILE A C 1
ATOM 1164 O O . ILE A 1 144 ? 0.099 8.013 12.172 1.00 98.00 144 ILE A O 1
ATOM 1168 N N . SER A 1 145 ? 0.593 5.837 11.950 1.00 97.12 145 SER A N 1
ATOM 1169 C CA . SER A 1 145 ? -0.762 5.457 11.527 1.00 97.12 145 SER A CA 1
ATOM 1170 C C . SER A 1 145 ? -1.809 5.768 12.598 1.00 97.12 145 SER A C 1
ATOM 1172 O O . SER A 1 145 ? -2.864 6.308 12.269 1.00 97.12 145 SER A O 1
ATOM 1174 N N . THR A 1 146 ? -1.509 5.536 13.880 1.00 98.00 146 THR A N 1
ATOM 1175 C CA . THR A 1 146 ? -2.400 5.910 14.990 1.00 98.00 146 THR A CA 1
ATOM 1176 C C . THR A 1 146 ? -2.681 7.409 14.993 1.00 98.00 146 THR A C 1
ATOM 1178 O O . THR A 1 146 ? -3.843 7.812 15.083 1.00 98.00 146 THR A O 1
ATOM 1181 N N . VAL A 1 147 ? -1.645 8.245 14.868 1.00 97.56 147 VAL A N 1
ATOM 1182 C CA . VAL A 1 147 ? -1.798 9.708 14.845 1.00 97.56 147 VAL A CA 1
ATOM 1183 C C . VAL A 1 147 ? -2.594 10.148 13.616 1.00 97.56 147 VAL A C 1
ATOM 1185 O O . VAL A 1 147 ? -3.546 10.916 13.755 1.00 97.56 147 VAL A O 1
ATOM 1188 N N . MET A 1 148 ? -2.278 9.628 12.428 1.00 97.12 148 MET A N 1
ATOM 1189 C CA . MET A 1 148 ? -2.987 9.975 11.190 1.00 97.12 148 MET A CA 1
ATOM 1190 C C . MET A 1 148 ? -4.467 9.585 11.244 1.00 97.12 148 MET A C 1
ATOM 1192 O O . MET A 1 148 ? -5.336 10.400 10.929 1.00 97.12 148 MET A O 1
ATOM 1196 N N . ILE A 1 149 ? -4.781 8.380 11.722 1.00 95.88 149 ILE A N 1
ATOM 1197 C CA . ILE A 1 149 ? -6.168 7.932 11.895 1.00 95.88 149 ILE A CA 1
ATOM 1198 C C . ILE A 1 149 ? -6.883 8.798 12.932 1.00 95.88 149 ILE A C 1
ATOM 1200 O O . ILE A 1 149 ? -8.026 9.202 12.716 1.00 95.88 149 ILE A O 1
ATOM 1204 N N . ARG A 1 150 ? -6.218 9.142 14.039 1.00 95.50 150 ARG A N 1
ATOM 1205 C CA . ARG A 1 150 ? -6.799 9.990 15.084 1.00 95.50 150 ARG A CA 1
ATOM 1206 C C . ARG A 1 150 ? -7.168 11.372 14.567 1.00 95.50 150 A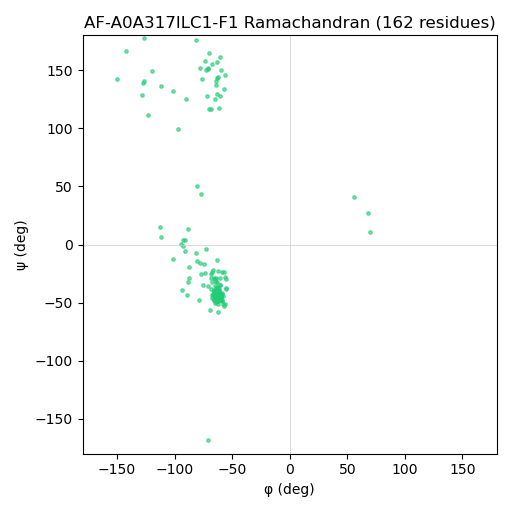RG A C 1
ATOM 1208 O O . ARG A 1 150 ? -8.216 11.904 14.955 1.00 95.50 150 ARG A O 1
ATOM 1215 N N . VAL A 1 151 ? -6.318 11.943 13.719 1.00 95.31 151 VAL A N 1
ATOM 1216 C CA . VAL A 1 151 ? -6.572 13.210 13.031 1.00 95.31 151 VAL A CA 1
ATOM 1217 C C . VAL A 1 151 ? -7.758 13.053 12.078 1.00 95.31 151 VAL A C 1
ATOM 1219 O O . VAL A 1 151 ? -8.718 13.817 12.186 1.00 95.31 151 VAL A O 1
ATOM 1222 N N . GLY A 1 152 ? -7.761 12.020 11.229 1.00 92.56 152 GLY A N 1
ATOM 1223 C CA . GLY A 1 152 ? -8.841 11.749 10.271 1.00 92.56 152 GLY A CA 1
ATOM 1224 C C . GLY A 1 152 ? -10.213 11.553 10.926 1.00 92.56 152 GLY A C 1
ATOM 1225 O O . GLY A 1 152 ? -11.179 12.219 10.552 1.00 92.56 152 GLY A O 1
ATOM 1226 N N . LEU A 1 153 ? -10.301 10.712 11.961 1.00 91.44 153 LEU A N 1
ATOM 1227 C CA . LEU A 1 153 ? -11.536 10.503 12.729 1.00 91.44 153 LEU A CA 1
ATOM 1228 C C . LEU A 1 153 ? -11.994 11.789 13.431 1.00 91.44 153 LEU A C 1
ATOM 1230 O O . LEU A 1 153 ? -13.190 12.075 13.479 1.00 91.44 153 LEU A O 1
ATOM 1234 N N . GLY A 1 154 ? -11.053 12.587 13.947 1.00 89.19 154 GLY A N 1
ATOM 1235 C CA . GLY A 1 154 ? -11.350 13.869 14.586 1.00 89.19 154 GLY A CA 1
ATOM 1236 C C . GLY A 1 154 ? -11.971 14.885 13.625 1.00 89.19 154 GLY A C 1
ATOM 1237 O O . GLY A 1 154 ? -12.977 15.510 13.961 1.00 89.19 154 GLY A O 1
ATOM 1238 N N . TYR A 1 155 ? -11.411 15.025 12.422 1.00 88.31 155 TYR A N 1
ATOM 1239 C CA . TYR A 1 155 ? -11.988 15.879 11.381 1.00 88.31 155 TYR A CA 1
ATOM 1240 C C . TYR A 1 155 ? -13.335 15.347 10.883 1.00 88.31 155 TYR A C 1
ATOM 1242 O O . TYR A 1 155 ? -14.283 16.121 10.761 1.00 88.31 155 TYR A O 1
ATOM 1250 N N . GLY A 1 156 ? -13.456 14.033 10.674 1.00 85.62 156 GLY A N 1
ATOM 1251 C CA . GLY A 1 156 ? -14.712 13.402 10.262 1.00 85.62 156 GLY A CA 1
ATOM 1252 C C . GLY A 1 156 ? -15.852 13.640 11.257 1.00 85.62 156 GLY A C 1
ATOM 1253 O O . GLY A 1 156 ? -16.962 13.984 10.851 1.00 85.62 156 GLY A O 1
ATOM 1254 N N . ALA A 1 157 ? -15.574 13.539 12.561 1.00 84.44 157 ALA A N 1
ATOM 1255 C CA . ALA A 1 157 ? -16.554 13.822 13.608 1.00 84.44 157 ALA A CA 1
ATOM 1256 C C . ALA A 1 157 ? -17.022 15.290 13.595 1.00 84.44 157 ALA A C 1
ATOM 1258 O O . ALA A 1 157 ? -18.220 15.547 13.699 1.00 84.44 157 ALA A O 1
ATOM 1259 N N . ARG A 1 158 ? -16.097 16.246 13.407 1.00 83.56 158 ARG A N 1
ATOM 1260 C CA . ARG A 1 158 ? -16.414 17.685 13.319 1.00 83.56 158 ARG A CA 1
ATOM 1261 C C . ARG A 1 158 ? -17.251 18.030 12.088 1.00 83.56 158 ARG A C 1
ATOM 1263 O O . ARG A 1 158 ? -18.228 18.759 12.189 1.00 83.56 158 ARG A O 1
ATOM 1270 N N . LEU A 1 159 ? -16.898 17.498 10.921 1.00 85.00 159 LEU A N 1
ATOM 1271 C CA . LEU A 1 159 ? -17.674 17.729 9.697 1.00 85.00 159 LEU A CA 1
ATOM 1272 C C . LEU A 1 159 ? -19.076 17.115 9.795 1.00 85.00 159 LEU A C 1
ATOM 1274 O O . LEU A 1 159 ? -20.048 17.701 9.322 1.00 85.00 159 LEU A O 1
ATOM 1278 N N . GLY A 1 160 ? -19.197 15.962 10.458 1.00 78.50 160 GLY A N 1
ATOM 1279 C CA . GLY A 1 160 ? -20.485 15.329 10.730 1.00 78.50 160 GLY A CA 1
ATOM 1280 C C . GLY A 1 160 ? -21.397 16.149 11.648 1.00 78.50 160 GLY A C 1
ATOM 1281 O O . GLY A 1 160 ? -22.612 16.098 11.471 1.00 78.50 160 GLY A O 1
ATOM 1282 N N . SER A 1 161 ? -20.845 16.920 12.593 1.00 78.50 161 SER A N 1
ATOM 1283 C CA . SER A 1 161 ? -21.647 17.759 13.495 1.00 78.50 161 SER A CA 1
ATOM 1284 C C . SER A 1 161 ? -22.168 19.042 12.848 1.00 78.50 161 SER A C 1
ATOM 1286 O O . SER A 1 161 ? -23.188 19.545 13.293 1.00 78.50 161 SER A O 1
ATOM 1288 N N . ILE A 1 162 ? -21.504 19.561 11.808 1.00 83.12 162 ILE A N 1
ATOM 1289 C CA . ILE A 1 162 ? -21.932 20.780 11.085 1.00 83.12 162 ILE A CA 1
ATOM 1290 C C . ILE A 1 162 ? -23.156 20.509 10.196 1.00 83.12 162 ILE A C 1
ATOM 1292 O O . ILE A 1 162 ? -23.908 21.415 9.864 1.00 83.12 162 ILE A O 1
ATOM 1296 N N . ARG A 1 163 ? -23.358 19.252 9.791 1.00 62.59 163 ARG A N 1
ATOM 1297 C CA . ARG A 1 163 ? -24.422 18.843 8.863 1.00 62.59 163 ARG A CA 1
ATOM 1298 C C . ARG A 1 163 ? -25.746 18.490 9.564 1.00 62.59 163 ARG A C 1
ATOM 1300 O O . ARG A 1 163 ? -26.589 17.846 8.940 1.00 62.59 163 ARG A O 1
ATOM 1307 N N . ARG A 1 164 ? -25.890 18.844 10.845 1.00 51.06 164 ARG A N 1
ATOM 1308 C CA . ARG A 1 164 ? -27.110 18.689 11.648 1.00 51.06 164 ARG A CA 1
ATOM 1309 C C . ARG A 1 164 ? -27.748 20.037 11.921 1.00 51.06 164 ARG A C 1
ATOM 1311 O O . ARG A 1 164 ? -26.985 20.968 12.245 1.00 51.06 164 ARG A O 1
#

Sequence (164 aa):
KWAATVVAGIYTTFVLLMSWILPLFPAEPKLGPVLYPTTQFTPPEFPLLLIVPAFVLDLLWARTARWGLWKQSLVSAAVFLLVFAAVQWPFADFLMSPAARNWFFGTKYFGYNTNPVGRYAQYQFLPLGTPADFWREAGLAFLISTVMIRVGLGYGARLGSIRR

pLDDT: mean 93.83, std 6.13, range [51.06, 98.69]